Protein AF-A0A8H2E040-F1 (afdb_monomer_lite)

Structure (mmCIF, N/CA/C/O backbone):
data_AF-A0A8H2E040-F1
#
_entry.id   AF-A0A8H2E040-F1
#
loop_
_atom_site.group_PDB
_atom_site.id
_atom_site.type_symbol
_atom_site.label_atom_id
_atom_site.label_alt_id
_atom_site.label_comp_id
_atom_site.label_asym_id
_atom_site.label_entity_id
_atom_site.label_seq_id
_atom_site.pdbx_PDB_ins_code
_atom_site.Cartn_x
_atom_site.Cartn_y
_atom_site.Cartn_z
_atom_site.occupancy
_atom_site.B_iso_or_equiv
_atom_site.auth_seq_id
_atom_site.auth_comp_id
_atom_site.auth_asym_id
_atom_site.auth_atom_id
_atom_site.pdbx_PDB_model_num
ATOM 1 N N . MET A 1 1 ? 26.015 9.230 -6.528 1.00 43.72 1 MET A N 1
ATOM 2 C CA . MET A 1 1 ? 25.169 8.036 -6.750 1.00 43.72 1 MET A CA 1
ATOM 3 C C . MET A 1 1 ? 24.619 7.598 -5.403 1.00 43.72 1 MET A C 1
ATOM 5 O O . MET A 1 1 ? 25.416 7.384 -4.501 1.00 43.72 1 MET A O 1
ATOM 9 N N . ALA A 1 2 ? 23.298 7.560 -5.221 1.00 50.16 2 ALA A N 1
ATOM 10 C CA . ALA A 1 2 ? 22.709 7.048 -3.985 1.00 50.16 2 ALA A CA 1
ATOM 11 C C . ALA A 1 2 ? 22.858 5.520 -3.957 1.00 50.16 2 ALA A C 1
ATOM 13 O O . ALA A 1 2 ? 22.494 4.847 -4.920 1.00 50.16 2 ALA A O 1
ATOM 14 N N . THR A 1 3 ? 23.422 4.970 -2.884 1.00 55.22 3 THR A N 1
ATOM 15 C CA . THR A 1 3 ? 23.544 3.521 -2.707 1.00 55.22 3 THR A CA 1
ATOM 16 C C . THR A 1 3 ? 22.143 2.921 -2.595 1.00 55.22 3 THR A C 1
ATOM 18 O O . THR A 1 3 ? 21.364 3.310 -1.720 1.00 55.22 3 THR A O 1
ATOM 21 N N . LYS A 1 4 ? 21.799 1.991 -3.493 1.00 65.31 4 LYS A N 1
ATOM 22 C CA . LYS A 1 4 ? 20.546 1.232 -3.414 1.00 65.31 4 LYS A CA 1
ATOM 23 C C . LYS A 1 4 ? 20.561 0.412 -2.121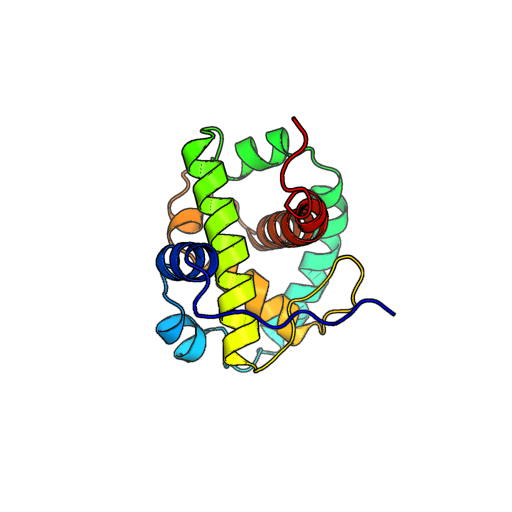 1.00 65.31 4 LYS A C 1
ATOM 25 O O . LYS A 1 4 ? 21.508 -0.328 -1.867 1.00 65.31 4 LYS A O 1
ATOM 30 N N . LYS A 1 5 ? 19.553 0.604 -1.266 1.00 73.00 5 LYS A N 1
ATOM 31 C CA . LYS A 1 5 ? 19.483 -0.028 0.057 1.00 73.00 5 LYS A CA 1
ATOM 32 C C . LYS A 1 5 ? 18.651 -1.303 -0.034 1.00 73.00 5 LYS A C 1
ATOM 34 O O . LYS A 1 5 ? 17.457 -1.236 -0.322 1.00 73.00 5 LYS A O 1
ATOM 39 N N . ASN A 1 6 ? 19.286 -2.438 0.240 1.00 80.25 6 ASN A N 1
ATOM 40 C CA . ASN A 1 6 ? 18.596 -3.716 0.383 1.00 80.25 6 ASN A CA 1
ATOM 41 C C . ASN A 1 6 ? 17.914 -3.807 1.753 1.00 80.25 6 ASN A C 1
ATOM 43 O O . ASN A 1 6 ? 18.319 -3.145 2.714 1.00 80.25 6 ASN A O 1
ATOM 47 N N . VAL A 1 7 ? 16.857 -4.611 1.828 1.00 85.06 7 VAL A N 1
ATOM 48 C CA . VAL A 1 7 ? 16.127 -4.857 3.073 1.00 85.06 7 VAL A CA 1
ATOM 49 C C . VAL A 1 7 ? 16.931 -5.813 3.953 1.00 85.06 7 VAL A C 1
ATOM 51 O O . VAL A 1 7 ? 17.276 -6.909 3.523 1.00 85.06 7 VAL A O 1
ATOM 54 N N . ASP A 1 8 ? 17.194 -5.413 5.197 1.00 86.12 8 ASP A N 1
ATOM 55 C CA . ASP A 1 8 ? 17.717 -6.314 6.224 1.00 86.12 8 ASP A CA 1
ATOM 56 C C . ASP A 1 8 ? 16.552 -7.040 6.905 1.00 86.12 8 ASP A C 1
ATOM 58 O O . ASP A 1 8 ? 15.779 -6.439 7.655 1.00 86.12 8 ASP A O 1
ATOM 62 N N . LEU A 1 9 ? 16.421 -8.339 6.635 1.00 85.88 9 LEU A N 1
ATOM 63 C CA . LEU A 1 9 ? 15.363 -9.172 7.207 1.00 85.88 9 LEU A CA 1
ATOM 64 C C . LEU A 1 9 ? 15.530 -9.391 8.716 1.00 85.88 9 LEU A C 1
ATOM 66 O O . LEU A 1 9 ? 14.553 -9.727 9.379 1.00 85.88 9 LEU A O 1
ATOM 70 N N . ASN A 1 10 ? 16.713 -9.164 9.286 1.00 87.31 10 ASN A N 1
ATOM 71 C CA . ASN A 1 10 ? 16.930 -9.286 10.726 1.00 87.31 10 ASN A CA 1
ATOM 72 C C . ASN A 1 10 ? 16.592 -7.991 11.491 1.00 87.31 10 ASN A C 1
ATOM 74 O O . ASN A 1 10 ? 16.537 -8.003 12.725 1.00 87.31 10 ASN A O 1
ATOM 78 N N . ASP A 1 11 ? 16.314 -6.875 10.800 1.00 91.06 11 ASP A N 1
ATOM 79 C CA . ASP A 1 11 ? 15.881 -5.632 11.449 1.00 91.06 11 ASP A CA 1
ATOM 80 C C . ASP A 1 11 ? 14.486 -5.831 12.075 1.00 91.06 11 ASP A C 1
ATOM 82 O O . ASP A 1 11 ? 13.480 -6.059 11.395 1.00 91.06 11 ASP A O 1
ATOM 86 N N . LYS A 1 12 ? 14.396 -5.683 13.403 1.00 90.44 12 LYS A N 1
ATOM 87 C CA . LYS A 1 12 ? 13.135 -5.800 14.160 1.00 90.44 12 LYS A CA 1
ATOM 88 C C . LYS A 1 12 ? 12.031 -4.878 13.632 1.00 90.44 12 LYS A C 1
ATOM 90 O O . LYS A 1 12 ? 10.851 -5.202 13.750 1.00 90.44 12 LYS A O 1
ATOM 95 N N . ARG A 1 13 ? 12.383 -3.727 13.050 1.00 89.75 13 ARG A N 1
ATOM 96 C CA . ARG A 1 13 ? 11.417 -2.806 12.434 1.00 89.75 13 ARG A CA 1
ATOM 97 C C . ARG A 1 13 ? 10.853 -3.380 11.144 1.00 89.75 13 ARG A C 1
ATOM 99 O O . ARG A 1 13 ? 9.648 -3.287 10.943 1.00 89.75 13 ARG A O 1
ATOM 106 N N . VAL A 1 14 ? 11.693 -3.994 10.309 1.00 91.69 14 VAL A N 1
ATOM 107 C CA . VAL A 1 14 ? 11.257 -4.696 9.090 1.00 91.69 14 VAL A CA 1
ATOM 108 C C . VAL A 1 14 ? 10.260 -5.790 9.456 1.00 91.69 14 VAL A C 1
ATOM 110 O O . VAL A 1 14 ? 9.151 -5.803 8.925 1.00 91.69 14 VAL A O 1
ATOM 113 N N . GLN A 1 15 ? 10.597 -6.619 10.446 1.00 93.19 15 GLN A N 1
ATOM 114 C CA . GLN A 1 15 ? 9.704 -7.668 10.944 1.00 93.19 15 GLN A CA 1
ATOM 115 C C . GLN A 1 15 ? 8.379 -7.104 11.473 1.00 93.19 15 GLN A C 1
ATOM 117 O O . GLN A 1 15 ? 7.309 -7.609 11.141 1.00 93.19 15 GLN A O 1
ATOM 122 N N . LYS A 1 16 ? 8.424 -5.996 12.224 1.00 93.88 16 LYS A N 1
ATOM 123 C CA . LYS A 1 16 ? 7.218 -5.308 12.705 1.00 93.88 16 LYS A CA 1
ATOM 124 C C . LYS A 1 16 ? 6.324 -4.816 11.560 1.00 93.88 16 LYS A C 1
ATOM 126 O O . LYS A 1 16 ? 5.106 -4.940 11.658 1.00 93.88 16 LYS A O 1
ATOM 131 N N . TYR A 1 17 ? 6.897 -4.248 10.498 1.00 95.50 17 TYR A N 1
ATOM 132 C CA . TYR A 1 17 ? 6.114 -3.789 9.347 1.00 95.50 17 TYR A CA 1
ATOM 133 C C . TYR A 1 17 ? 5.474 -4.958 8.600 1.00 95.50 17 TYR A C 1
ATOM 135 O O . TYR A 1 17 ? 4.282 -4.902 8.303 1.00 95.50 17 TYR A O 1
ATOM 143 N N . LEU A 1 18 ? 6.221 -6.037 8.361 1.00 95.88 18 LEU A N 1
ATOM 144 C CA . LEU A 1 18 ? 5.698 -7.237 7.703 1.00 95.88 18 LEU A CA 1
ATOM 145 C C . LEU A 1 18 ? 4.590 -7.914 8.524 1.00 95.88 18 LEU A C 1
ATOM 147 O O . LEU A 1 18 ? 3.586 -8.341 7.960 1.00 95.88 18 LEU A O 1
ATOM 151 N N . ALA A 1 19 ? 4.716 -7.937 9.853 1.00 94.44 19 ALA A N 1
ATOM 152 C CA . ALA A 1 19 ? 3.694 -8.475 10.752 1.00 94.44 19 ALA A CA 1
ATOM 153 C C . ALA A 1 19 ? 2.386 -7.660 10.763 1.00 94.44 19 ALA A C 1
ATOM 155 O O . ALA A 1 19 ? 1.351 -8.170 11.184 1.00 94.44 19 ALA A O 1
ATOM 156 N N . SER A 1 20 ? 2.409 -6.403 10.303 1.00 93.19 20 SER A N 1
ATOM 157 C CA . SER A 1 20 ? 1.210 -5.552 10.224 1.00 93.19 20 SER A CA 1
ATOM 158 C C . SER A 1 20 ? 0.336 -5.815 8.992 1.00 93.19 20 SER A C 1
ATOM 160 O O . SER A 1 20 ? -0.715 -5.189 8.847 1.00 93.19 20 SER A O 1
ATOM 162 N N . LEU A 1 21 ? 0.769 -6.709 8.097 1.00 98.06 21 LEU A N 1
ATOM 163 C CA . LEU A 1 21 ? 0.094 -6.984 6.833 1.00 98.06 21 LEU A CA 1
ATOM 164 C C . LEU A 1 21 ? -1.048 -7.992 6.991 1.00 98.06 21 LEU A C 1
ATOM 166 O O . LEU A 1 21 ? -0.883 -9.074 7.553 1.00 98.06 21 LEU A O 1
ATOM 170 N N . ASN A 1 22 ? -2.204 -7.638 6.440 1.00 97.56 22 ASN A N 1
ATOM 171 C CA . ASN A 1 22 ? -3.375 -8.489 6.286 1.00 97.56 22 ASN A CA 1
ATOM 172 C C . ASN A 1 22 ? -4.175 -8.011 5.052 1.00 97.56 22 ASN A C 1
ATOM 174 O O . ASN A 1 22 ? -4.861 -6.993 5.165 1.00 97.56 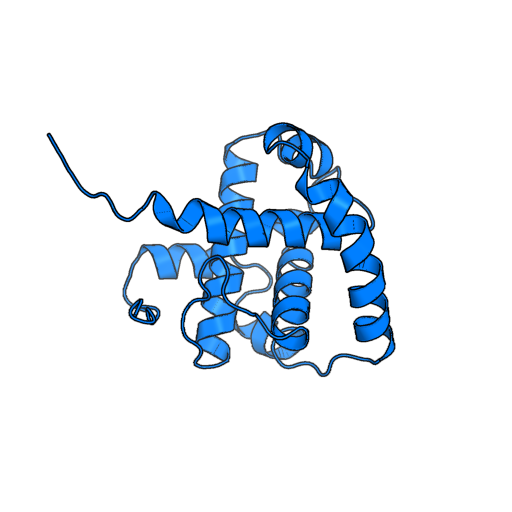22 ASN A O 1
ATOM 178 N N . PRO A 1 23 ? -4.110 -8.688 3.889 1.00 98.00 23 PRO A N 1
ATOM 179 C CA . PRO A 1 23 ? -3.426 -9.960 3.650 1.00 98.00 23 PRO A CA 1
ATOM 180 C C . PRO A 1 23 ? -1.914 -9.880 3.873 1.00 98.00 23 PRO A C 1
ATOM 182 O O . PRO A 1 23 ? -1.299 -8.831 3.657 1.00 98.00 23 PRO A O 1
ATOM 185 N N . ASN A 1 24 ? -1.334 -10.983 4.349 1.00 98.00 24 ASN A N 1
ATOM 186 C CA . ASN A 1 24 ? 0.091 -11.060 4.683 1.00 98.00 24 ASN A C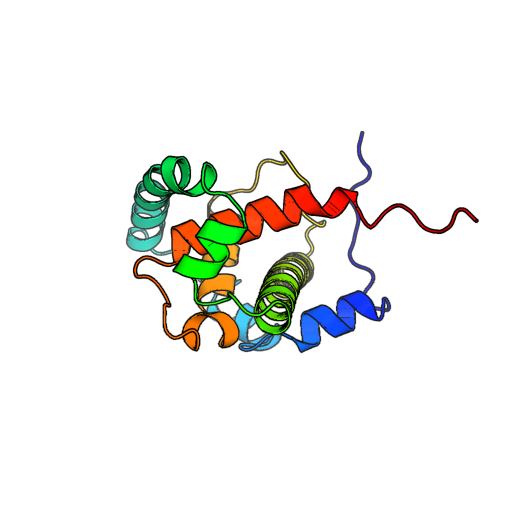A 1
ATOM 187 C C . ASN A 1 24 ? 0.973 -11.151 3.419 1.00 98.00 24 ASN A C 1
ATOM 189 O O . ASN A 1 24 ? 0.478 -11.321 2.308 1.00 98.00 24 ASN A O 1
ATOM 193 N N . MET A 1 25 ? 2.300 -11.068 3.575 1.00 96.81 25 MET A N 1
ATOM 194 C CA . MET A 1 25 ? 3.240 -11.109 2.441 1.00 96.81 25 MET A CA 1
ATOM 195 C C . MET A 1 25 ? 3.074 -12.353 1.551 1.00 96.81 25 MET A C 1
ATOM 197 O O . MET A 1 25 ? 3.135 -12.228 0.332 1.00 96.81 25 MET A O 1
ATOM 201 N N . LYS A 1 26 ? 2.849 -13.539 2.133 1.00 97.19 26 LYS A N 1
ATOM 202 C CA . LYS A 1 26 ? 2.675 -14.784 1.366 1.00 97.19 26 LYS A CA 1
ATOM 203 C C . LYS A 1 26 ? 1.392 -14.743 0.534 1.00 97.19 26 LYS A C 1
ATOM 205 O O . LYS A 1 26 ? 1.395 -15.141 -0.625 1.00 97.19 26 LYS A O 1
ATOM 210 N N . GLU A 1 27 ? 0.305 -14.249 1.114 1.00 97.69 27 GLU A N 1
ATOM 211 C CA . GLU A 1 27 ? -0.967 -14.076 0.408 1.00 97.69 27 GLU A CA 1
ATOM 212 C C . GLU A 1 27 ? -0.849 -13.043 -0.714 1.00 97.69 27 GLU A C 1
ATOM 214 O O . GLU A 1 27 ? -1.309 -13.300 -1.824 1.00 97.69 27 GLU A O 1
ATOM 219 N N . LEU A 1 28 ? -0.183 -11.912 -0.462 1.00 97.94 28 LEU A N 1
ATOM 220 C CA . LEU A 1 28 ? 0.078 -10.890 -1.478 1.00 97.94 28 LEU A CA 1
ATOM 221 C C . LEU A 1 28 ? 0.917 -11.440 -2.638 1.00 97.94 28 LEU A C 1
ATOM 223 O O . LEU A 1 28 ? 0.563 -11.207 -3.793 1.00 97.94 28 LEU A O 1
ATOM 227 N N . ALA A 1 29 ? 1.971 -12.210 -2.342 1.00 96.25 29 ALA A N 1
ATOM 228 C CA . ALA A 1 29 ? 2.804 -12.889 -3.339 1.00 96.25 29 ALA A CA 1
ATOM 229 C C . ALA A 1 29 ? 1.984 -13.820 -4.248 1.00 96.25 29 ALA A C 1
ATOM 231 O O . ALA A 1 29 ? 2.167 -13.820 -5.461 1.00 96.25 29 ALA A O 1
ATOM 232 N N . ASN A 1 30 ? 1.033 -14.556 -3.670 1.00 95.69 30 ASN A N 1
ATOM 233 C CA . ASN A 1 30 ? 0.176 -15.493 -4.400 1.00 95.69 30 ASN A CA 1
ATOM 234 C C . ASN A 1 30 ? -1.015 -14.832 -5.113 1.00 95.69 30 ASN A C 1
ATOM 236 O O . ASN A 1 30 ? -1.768 -15.524 -5.793 1.00 95.69 30 ASN A O 1
ATOM 240 N N . THR A 1 31 ? -1.235 -13.530 -4.919 1.00 94.94 31 THR A N 1
ATOM 241 C CA . THR A 1 31 ? -2.400 -12.818 -5.460 1.00 94.94 31 THR A CA 1
ATOM 242 C C . THR A 1 31 ? -1.971 -11.577 -6.236 1.00 94.94 31 THR A C 1
ATOM 244 O O . THR A 1 31 ? -1.764 -11.640 -7.441 1.00 94.94 31 THR A O 1
ATOM 247 N N . ILE A 1 32 ? -1.822 -10.433 -5.573 1.00 96.06 32 ILE A N 1
ATOM 248 C CA . ILE A 1 32 ? -1.682 -9.127 -6.228 1.00 96.06 32 ILE A CA 1
ATOM 249 C C . ILE A 1 32 ? -0.258 -8.896 -6.753 1.00 96.06 32 ILE A C 1
ATOM 251 O O . ILE A 1 32 ? -0.081 -8.328 -7.824 1.00 96.06 32 ILE A O 1
ATOM 255 N N . PHE A 1 33 ? 0.775 -9.338 -6.033 1.00 96.50 33 PHE A N 1
ATOM 256 C CA . PHE A 1 33 ? 2.169 -9.053 -6.396 1.00 96.50 33 PHE A CA 1
ATOM 257 C C . PHE A 1 33 ? 2.606 -9.717 -7.703 1.00 96.50 33 PHE 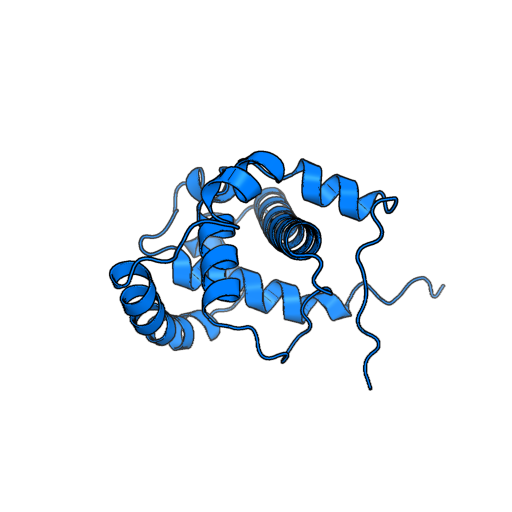A C 1
ATOM 259 O O . PHE A 1 33 ? 3.398 -9.131 -8.435 1.00 96.50 33 PHE A O 1
ATOM 266 N N . CYS A 1 34 ? 2.090 -10.908 -7.995 1.00 92.62 34 CYS A N 1
ATOM 267 C CA . CYS A 1 34 ? 2.505 -11.700 -9.151 1.00 92.62 34 CYS A CA 1
ATOM 268 C C . CYS A 1 34 ? 1.368 -11.942 -10.152 1.00 92.62 34 CYS A C 1
ATOM 270 O O . CYS A 1 34 ? 1.564 -12.697 -11.098 1.00 92.62 34 CYS A O 1
ATOM 272 N N . SER A 1 35 ? 0.191 -11.335 -9.962 1.00 90.81 35 SER A N 1
ATOM 273 C CA . SER A 1 35 ? -0.881 -11.427 -10.957 1.00 90.81 35 SER A CA 1
ATOM 274 C C . SER A 1 35 ? -0.577 -10.566 -12.173 1.00 90.81 35 SER A C 1
ATOM 276 O O . SER A 1 35 ? -0.025 -9.460 -12.075 1.00 90.81 35 SER A O 1
ATOM 278 N N . ASP A 1 36 ? -0.975 -11.077 -13.331 1.00 91.75 36 ASP A N 1
ATOM 279 C CA . ASP A 1 36 ? -0.983 -10.305 -14.561 1.00 91.75 36 ASP A CA 1
ATOM 280 C C . ASP A 1 36 ? -1.980 -9.154 -14.442 1.00 91.75 36 ASP A C 1
ATOM 282 O O . ASP A 1 36 ? -3.104 -9.310 -13.954 1.00 91.75 36 ASP A O 1
ATOM 286 N N . LEU A 1 37 ? -1.558 -7.974 -14.889 1.00 91.50 37 LEU A N 1
ATOM 287 C CA . LEU A 1 37 ? -2.448 -6.826 -14.959 1.00 91.50 37 LEU A CA 1
ATOM 288 C C . LEU A 1 37 ? -3.305 -6.945 -16.213 1.00 91.50 37 LEU A C 1
ATOM 290 O O . LEU A 1 37 ? -2.783 -6.938 -17.328 1.00 91.50 37 LEU A O 1
ATOM 294 N N . THR A 1 38 ? -4.621 -7.010 -16.021 1.00 92.50 38 THR A N 1
ATOM 295 C CA . THR A 1 38 ? -5.579 -6.964 -17.128 1.00 92.50 38 THR A CA 1
ATOM 296 C C . THR A 1 38 ? -5.494 -5.621 -17.853 1.00 92.50 38 THR A C 1
ATOM 298 O O . THR A 1 38 ? -5.174 -4.593 -17.247 1.00 92.50 38 THR A O 1
ATOM 301 N N . ASP A 1 39 ? -5.834 -5.602 -19.142 1.00 91.06 39 ASP A N 1
ATOM 302 C CA . ASP A 1 39 ? -5.853 -4.362 -19.929 1.00 91.06 39 ASP A CA 1
ATOM 303 C C . ASP A 1 39 ? -6.813 -3.324 -19.335 1.00 91.06 39 ASP A C 1
ATOM 305 O O . ASP A 1 39 ? -6.501 -2.135 -19.277 1.00 91.06 39 ASP A O 1
ATOM 309 N N . GLU A 1 40 ? -7.941 -3.780 -18.784 1.00 91.00 40 GLU A N 1
ATOM 310 C CA . GLU A 1 40 ? -8.882 -2.926 -18.057 1.00 91.00 40 GLU A CA 1
ATOM 311 C C . GLU A 1 40 ? -8.223 -2.258 -16.838 1.00 91.00 40 GLU A C 1
ATOM 313 O O . GLU A 1 40 ? -8.400 -1.059 -16.606 1.00 91.00 40 GLU A O 1
ATOM 318 N N . ARG A 1 41 ? -7.419 -2.998 -16.059 1.00 90.19 41 ARG A N 1
ATOM 319 C CA . ARG A 1 41 ? -6.724 -2.428 -14.899 1.00 90.19 41 ARG A CA 1
ATOM 320 C C . ARG A 1 41 ? -5.679 -1.401 -15.321 1.00 90.19 41 ARG A C 1
ATOM 322 O O . ARG A 1 41 ? -5.574 -0.367 -14.653 1.00 90.19 41 ARG A O 1
ATOM 329 N N . LYS A 1 42 ? -4.941 -1.680 -16.402 1.00 86.94 42 LYS A N 1
ATOM 330 C CA . LYS A 1 42 ? -3.947 -0.765 -16.987 1.00 86.94 42 LYS A CA 1
ATOM 331 C C . LYS A 1 42 ? -4.611 0.538 -17.438 1.00 86.94 42 LYS A C 1
ATOM 333 O O . LYS A 1 42 ? -4.180 1.608 -17.017 1.00 86.94 42 LYS A O 1
ATOM 338 N N . ALA A 1 43 ? -5.723 0.453 -18.171 1.00 86.31 43 ALA A N 1
ATOM 339 C CA . ALA A 1 43 ? -6.503 1.622 -18.583 1.00 86.31 43 ALA A CA 1
ATOM 340 C C . ALA A 1 43 ? -7.049 2.413 -17.380 1.00 86.31 43 ALA A C 1
ATOM 342 O O . ALA A 1 43 ? -6.978 3.643 -17.339 1.00 86.31 43 ALA A O 1
ATOM 343 N N . ARG A 1 44 ? -7.543 1.715 -16.348 1.00 86.69 44 ARG A N 1
ATOM 344 C CA . ARG A 1 44 ? -8.021 2.363 -15.119 1.00 86.69 44 ARG A CA 1
ATOM 345 C C . ARG A 1 44 ? -6.903 3.099 -14.382 1.00 86.69 44 ARG A C 1
ATOM 347 O O . ARG A 1 44 ? -7.140 4.191 -13.875 1.00 86.69 44 ARG A O 1
ATOM 354 N N . PHE A 1 45 ? -5.697 2.533 -14.334 1.00 86.19 45 PHE A N 1
ATOM 355 C CA . PHE A 1 45 ? -4.551 3.182 -13.699 1.00 86.19 45 PHE A CA 1
ATOM 356 C C . PHE A 1 45 ? -4.248 4.540 -14.349 1.00 86.19 45 PHE A C 1
ATOM 358 O O . PHE A 1 45 ? -4.058 5.526 -13.641 1.00 86.19 45 PHE A O 1
ATOM 365 N N . GLU A 1 46 ? -4.294 4.637 -15.679 1.00 79.69 46 GLU A N 1
ATOM 366 C CA . GLU A 1 46 ? -4.109 5.912 -16.384 1.00 79.69 46 GLU A CA 1
ATOM 367 C C . GLU A 1 46 ? -5.184 6.944 -16.017 1.00 79.69 46 GLU A C 1
ATOM 369 O O . GLU A 1 46 ? -4.859 8.097 -15.724 1.00 79.69 46 GLU A O 1
ATOM 374 N N . ALA A 1 47 ? -6.454 6.540 -15.937 1.00 78.56 47 ALA A N 1
ATOM 375 C CA . ALA A 1 47 ? -7.529 7.427 -15.485 1.00 78.56 47 ALA A CA 1
ATOM 376 C C . ALA A 1 47 ? -7.309 7.909 -14.036 1.00 78.56 47 ALA A C 1
ATOM 378 O O . ALA A 1 47 ? -7.444 9.101 -13.737 1.00 78.56 47 ALA A O 1
ATOM 379 N N . GLU A 1 48 ? -6.887 7.004 -13.146 1.00 81.69 48 GLU A N 1
ATOM 380 C CA . GLU A 1 48 ? -6.559 7.307 -11.749 1.00 81.69 48 GLU A CA 1
ATOM 381 C C . GLU A 1 48 ? -5.412 8.335 -11.648 1.00 81.69 48 GLU A C 1
ATOM 383 O O . GLU A 1 48 ? -5.480 9.236 -10.807 1.00 81.69 48 GLU A O 1
ATOM 388 N N . THR A 1 49 ? -4.420 8.308 -12.556 1.00 72.69 49 THR A N 1
ATOM 389 C CA . THR A 1 49 ? -3.321 9.300 -12.560 1.00 72.69 49 THR A CA 1
ATOM 390 C C . THR A 1 49 ? -3.776 10.749 -12.698 1.00 72.69 49 THR A C 1
ATOM 392 O O . THR A 1 49 ? -3.106 11.662 -12.199 1.00 72.69 49 THR A O 1
ATOM 395 N N . THR A 1 50 ? -4.933 10.985 -13.314 1.00 74.19 50 THR A N 1
ATOM 396 C CA . THR A 1 50 ? -5.511 12.330 -13.402 1.00 74.19 50 THR A CA 1
ATOM 397 C C . THR A 1 50 ? -6.044 12.781 -12.042 1.00 74.19 50 THR A C 1
ATOM 399 O O . THR A 1 50 ? -5.671 13.861 -11.578 1.00 74.19 50 THR A O 1
ATOM 402 N N . ALA A 1 51 ? -6.803 11.926 -11.349 1.00 78.94 51 ALA A N 1
ATOM 403 C CA . ALA A 1 51 ? -7.295 12.191 -9.992 1.00 78.94 51 ALA A CA 1
ATOM 404 C C . ALA A 1 51 ? -6.148 12.380 -8.977 1.00 78.94 51 ALA A C 1
ATOM 406 O O . ALA A 1 51 ? -6.267 13.141 -8.011 1.00 78.94 51 ALA A O 1
ATOM 407 N N . TYR A 1 52 ? -4.986 11.756 -9.214 1.00 81.69 52 TYR A N 1
ATOM 408 C CA . TYR A 1 52 ? -3.809 11.925 -8.354 1.00 81.69 52 TYR A CA 1
ATOM 409 C C . TYR A 1 52 ? -3.326 13.376 -8.295 1.00 81.69 52 TYR A C 1
ATOM 411 O O . TYR A 1 52 ? -2.885 13.829 -7.237 1.00 81.69 52 TYR A O 1
ATOM 419 N N . LYS A 1 53 ? -3.405 14.129 -9.402 1.00 78.25 53 LYS A N 1
ATOM 420 C CA . LYS A 1 53 ? -2.943 15.529 -9.445 1.00 78.25 53 LYS A CA 1
ATOM 421 C C . LYS A 1 53 ? -3.734 16.429 -8.497 1.00 78.25 53 LYS A C 1
ATOM 423 O O . LYS A 1 53 ? -3.185 17.413 -7.997 1.00 78.25 53 LYS A O 1
ATOM 428 N N . GLU A 1 54 ? -4.995 16.096 -8.253 1.00 82.25 54 GLU A N 1
ATOM 429 C CA . GLU A 1 54 ? -5.869 16.834 -7.348 1.00 82.25 54 GLU A CA 1
ATOM 430 C C . GLU A 1 54 ? -5.584 16.457 -5.896 1.00 82.25 54 GLU A C 1
ATOM 432 O O . GLU A 1 54 ? -5.293 17.329 -5.077 1.00 82.25 54 GLU A O 1
ATOM 437 N N . ILE A 1 55 ? -5.555 15.156 -5.590 1.00 84.50 55 ILE A N 1
ATOM 438 C CA . ILE A 1 55 ? -5.349 14.667 -4.218 1.00 84.50 55 ILE A CA 1
ATOM 439 C C . ILE A 1 55 ? -3.939 14.960 -3.705 1.00 84.50 55 ILE A C 1
ATOM 441 O O . ILE A 1 55 ? -3.764 15.226 -2.518 1.00 84.50 55 ILE A O 1
ATOM 445 N N . ARG A 1 56 ? -2.922 14.993 -4.576 1.00 83.44 56 ARG A N 1
ATOM 446 C CA . ARG A 1 56 ? -1.539 15.341 -4.197 1.00 83.44 56 ARG A CA 1
ATOM 447 C C . ARG A 1 56 ? -1.427 16.699 -3.496 1.00 83.44 56 ARG A C 1
ATOM 449 O O . ARG A 1 56 ? -0.488 16.904 -2.732 1.00 83.44 56 ARG A O 1
ATOM 456 N N . LYS A 1 57 ? -2.355 17.624 -3.757 1.00 85.81 57 LYS A N 1
ATOM 457 C CA . LYS A 1 57 ? -2.363 18.961 -3.148 1.00 85.81 57 LYS A CA 1
ATOM 458 C C . LYS A 1 57 ? -2.940 18.974 -1.731 1.00 85.81 57 LYS A C 1
ATOM 460 O O . LYS A 1 57 ? -2.751 19.965 -1.035 1.00 85.81 57 LYS A O 1
ATOM 465 N N . LEU A 1 58 ? -3.627 17.908 -1.316 1.00 88.62 58 LEU A N 1
ATOM 466 C CA . LEU A 1 58 ? -4.240 17.828 0.005 1.00 88.62 58 LEU A CA 1
ATOM 467 C C . LEU A 1 58 ? -3.179 17.732 1.100 1.00 88.62 58 LEU A C 1
ATOM 469 O O . LEU A 1 58 ? -2.189 16.997 0.983 1.00 88.62 58 LEU A O 1
ATOM 473 N N . ALA A 1 59 ? -3.429 18.434 2.200 1.00 90.19 59 ALA A N 1
ATOM 474 C CA . ALA A 1 59 ? -2.655 18.291 3.417 1.00 90.19 59 ALA A CA 1
ATOM 475 C C . ALA A 1 59 ? -2.907 16.923 4.072 1.00 90.19 59 ALA A C 1
ATOM 477 O O . ALA A 1 59 ? -3.964 16.308 3.921 1.00 90.19 59 ALA A O 1
ATOM 478 N N . LYS A 1 60 ? -1.941 16.466 4.880 1.00 90.81 60 LYS A N 1
ATOM 479 C CA . LYS A 1 60 ? -2.034 15.209 5.644 1.00 90.81 60 LYS A CA 1
ATOM 480 C C . LYS A 1 60 ? -3.352 15.100 6.422 1.00 90.81 60 LYS A C 1
ATOM 482 O O . LYS A 1 60 ? -3.980 14.046 6.406 1.00 90.81 60 LYS A O 1
ATOM 487 N N . GLU A 1 61 ? -3.754 16.169 7.106 1.00 91.56 61 GLU A N 1
ATOM 488 C CA . GLU A 1 61 ? -4.961 16.154 7.939 1.00 91.56 61 GLU A CA 1
ATOM 489 C C . GLU A 1 61 ? -6.244 16.057 7.099 1.00 91.56 61 GLU A C 1
ATOM 491 O O . GLU A 1 61 ? -7.175 15.355 7.487 1.00 91.56 61 GLU A O 1
ATOM 496 N N . GLU A 1 62 ? -6.275 16.644 5.899 1.00 93.31 62 GLU A N 1
ATOM 497 C CA . GLU A 1 62 ? -7.401 16.476 4.970 1.00 93.31 62 GLU A CA 1
ATOM 498 C C . GLU A 1 62 ? -7.511 15.028 4.483 1.00 93.31 62 GLU A C 1
ATOM 500 O O . GLU A 1 62 ? -8.606 14.464 4.427 1.00 93.31 62 GLU A O 1
ATOM 505 N N . VAL A 1 63 ? -6.374 14.397 4.174 1.00 92.88 63 VAL A N 1
ATOM 506 C CA . VAL A 1 63 ? -6.337 12.983 3.781 1.00 92.88 63 VAL A CA 1
ATOM 507 C C . VAL A 1 63 ? -6.811 12.096 4.923 1.00 92.88 63 VAL A C 1
ATOM 509 O O . VAL A 1 63 ? -7.676 11.257 4.691 1.00 92.88 63 VAL A O 1
ATOM 512 N N . LYS A 1 64 ? -6.320 12.310 6.153 1.00 93.12 64 LYS A N 1
ATOM 513 C CA . LYS A 1 64 ? -6.761 11.577 7.353 1.00 93.12 64 LYS A CA 1
ATOM 514 C C . LYS A 1 64 ? -8.274 11.588 7.516 1.00 93.12 64 LYS A C 1
ATOM 516 O O . LYS A 1 64 ? -8.855 10.534 7.754 1.00 93.12 64 LYS A O 1
ATOM 521 N N . VAL A 1 65 ? -8.905 12.753 7.375 1.00 93.38 65 VAL A N 1
ATOM 522 C CA . VAL A 1 65 ? -10.365 12.882 7.477 1.00 93.38 65 VAL A CA 1
ATOM 523 C C . VAL A 1 65 ? -11.057 12.065 6.386 1.00 93.38 65 VAL A C 1
ATOM 525 O O . VAL A 1 65 ? -11.943 11.267 6.689 1.00 93.38 65 VAL A O 1
ATOM 528 N N . ARG A 1 66 ? -10.618 12.201 5.129 1.00 92.56 66 ARG A N 1
ATOM 529 C CA . ARG A 1 66 ? -11.233 11.507 3.984 1.00 92.56 66 ARG A CA 1
ATOM 530 C C . ARG A 1 66 ? -11.091 9.989 4.047 1.00 92.56 66 ARG A C 1
ATOM 532 O O . ARG A 1 66 ? -12.013 9.289 3.660 1.00 92.56 66 ARG A O 1
ATOM 539 N N . VAL A 1 67 ? -9.972 9.478 4.561 1.00 92.50 67 VAL A N 1
ATOM 540 C CA . VAL A 1 67 ? -9.752 8.029 4.715 1.00 92.50 67 VAL A CA 1
ATOM 541 C C . VAL A 1 67 ? -10.227 7.485 6.066 1.00 92.50 67 VAL A C 1
ATOM 543 O O . VAL A 1 67 ? -10.001 6.315 6.351 1.00 92.50 67 VAL A O 1
ATOM 546 N N . GLY A 1 68 ? -10.856 8.307 6.915 1.00 92.38 68 GLY A N 1
ATOM 547 C CA . GLY A 1 68 ? -11.392 7.878 8.214 1.00 92.38 68 GLY A CA 1
ATOM 548 C C . GLY A 1 68 ? -10.339 7.632 9.304 1.00 92.38 68 GLY A C 1
ATOM 549 O O . GLY A 1 68 ? -10.638 7.032 10.330 1.00 92.38 68 GLY A O 1
ATOM 550 N N . ALA A 1 69 ? -9.112 8.121 9.120 1.00 93.19 69 ALA A N 1
ATOM 551 C CA . ALA A 1 69 ? -7.958 7.885 9.989 1.00 93.19 69 ALA A CA 1
ATOM 552 C C . ALA A 1 69 ? -7.600 9.101 10.859 1.00 93.19 69 ALA A C 1
ATOM 554 O O . ALA A 1 69 ? -6.441 9.520 10.934 1.00 93.19 69 ALA A O 1
ATOM 555 N N . THR A 1 70 ? -8.601 9.702 11.503 1.00 90.69 70 THR A N 1
ATOM 556 C CA . THR A 1 70 ? -8.415 10.901 12.340 1.00 90.69 70 THR A CA 1
ATOM 557 C C . THR A 1 70 ? -7.619 10.603 13.614 1.00 90.69 70 THR A C 1
ATOM 559 O O . THR A 1 70 ? -6.819 11.433 14.048 1.00 90.69 70 THR A O 1
ATOM 562 N N . LEU A 1 71 ? -7.759 9.394 14.170 1.00 93.62 71 LEU A N 1
ATOM 563 C CA . LEU A 1 71 ? -6.956 8.921 15.299 1.00 93.62 71 LEU A CA 1
ATOM 564 C C . LEU A 1 71 ? -5.503 8.665 14.878 1.00 93.62 71 LEU A C 1
ATOM 566 O O . LEU A 1 71 ? -5.235 7.969 13.896 1.00 93.62 71 LEU A O 1
ATOM 570 N N . GLU A 1 72 ? -4.547 9.169 15.663 1.00 92.62 72 GLU A N 1
ATOM 571 C CA . GLU A 1 72 ? -3.119 9.018 15.347 1.00 92.62 72 GLU A CA 1
ATOM 572 C C . GLU A 1 72 ? -2.672 7.550 15.361 1.00 92.62 72 GLU A C 1
ATOM 574 O O . GLU A 1 72 ? -1.852 7.150 14.542 1.00 92.62 72 GLU A O 1
ATOM 579 N N . THR A 1 73 ? -3.247 6.714 16.228 1.00 94.50 73 THR A N 1
ATOM 580 C CA . THR A 1 73 ? -2.967 5.270 16.262 1.00 94.50 73 THR A CA 1
ATOM 581 C C . THR A 1 73 ? -3.365 4.580 14.958 1.00 94.50 73 THR A C 1
ATOM 583 O O . THR A 1 73 ? -2.565 3.827 14.400 1.00 94.50 73 THR A O 1
ATOM 586 N N . THR A 1 74 ? -4.556 4.882 14.434 1.00 94.62 74 THR A N 1
ATOM 587 C CA . THR A 1 74 ? -5.043 4.380 13.140 1.00 94.62 74 THR A CA 1
ATOM 588 C C . THR A 1 74 ? -4.155 4.865 12.001 1.00 94.62 74 THR A C 1
ATOM 590 O O . THR A 1 74 ? -3.715 4.065 11.176 1.00 94.62 74 THR A O 1
ATOM 593 N N . TRP A 1 75 ? -3.814 6.156 11.996 1.00 94.56 75 TRP A N 1
ATOM 594 C CA . TRP A 1 75 ? -2.918 6.734 10.997 1.00 94.56 75 TRP A CA 1
ATOM 595 C C . TRP A 1 75 ? -1.534 6.075 10.986 1.00 94.56 75 TRP A C 1
ATOM 597 O O . TRP A 1 75 ? -1.019 5.704 9.929 1.00 94.56 75 TRP A O 1
ATOM 607 N N . LEU A 1 76 ? -0.925 5.898 12.162 1.00 93.19 76 LEU A N 1
ATOM 608 C CA . LEU A 1 76 ? 0.370 5.236 12.301 1.00 93.19 76 LEU A CA 1
ATOM 609 C C . LEU A 1 76 ? 0.305 3.779 11.844 1.00 93.19 76 LEU A C 1
ATOM 611 O O . LEU A 1 76 ? 1.234 3.312 11.187 1.00 93.19 76 LEU A O 1
ATOM 615 N N . ALA A 1 77 ? -0.779 3.070 12.155 1.00 94.81 77 ALA A N 1
ATOM 616 C CA . ALA A 1 77 ? -0.974 1.702 11.698 1.00 94.81 77 ALA A CA 1
ATOM 617 C C . ALA A 1 77 ? -1.096 1.633 10.165 1.00 94.81 77 ALA A C 1
ATOM 619 O O . ALA A 1 77 ? -0.382 0.849 9.548 1.00 94.81 77 ALA A O 1
ATOM 620 N N . MET A 1 78 ? -1.874 2.519 9.534 1.00 95.56 78 MET A N 1
ATOM 621 C CA . MET A 1 78 ? -1.974 2.600 8.069 1.00 95.56 78 MET A CA 1
ATOM 622 C C . MET A 1 78 ? -0.628 2.918 7.420 1.00 95.56 78 MET A C 1
ATOM 624 O O . MET A 1 78 ? -0.232 2.262 6.458 1.00 95.56 78 MET A O 1
ATOM 628 N N . ARG A 1 79 ? 0.121 3.877 7.975 1.00 94.62 79 ARG A N 1
ATOM 629 C CA . ARG A 1 79 ? 1.478 4.195 7.513 1.00 94.62 79 ARG A CA 1
ATOM 630 C C . ARG A 1 79 ? 2.401 2.978 7.613 1.00 94.62 79 ARG A C 1
ATOM 632 O O . ARG A 1 79 ? 3.131 2.693 6.666 1.00 94.62 79 ARG A O 1
ATOM 639 N N . ASN A 1 80 ? 2.373 2.260 8.736 1.00 95.44 80 ASN A N 1
ATOM 640 C CA . ASN A 1 80 ? 3.169 1.046 8.929 1.00 95.44 80 ASN A CA 1
ATOM 641 C C . ASN A 1 80 ? 2.795 -0.039 7.916 1.00 95.44 80 ASN A C 1
ATOM 643 O O . ASN A 1 80 ? 3.688 -0.700 7.395 1.00 95.44 80 ASN A O 1
ATOM 647 N N . THR A 1 81 ? 1.511 -0.172 7.587 1.00 97.31 81 THR A N 1
ATOM 648 C CA . THR A 1 81 ? 1.034 -1.088 6.551 1.00 97.31 81 THR A CA 1
ATOM 649 C C . THR A 1 81 ? 1.547 -0.695 5.163 1.00 97.31 81 THR A C 1
ATOM 651 O O . THR A 1 81 ? 2.029 -1.564 4.446 1.00 97.31 81 THR A O 1
ATOM 654 N N . VAL A 1 82 ? 1.542 0.592 4.787 1.00 97.38 82 VAL A N 1
ATOM 655 C CA . VAL A 1 82 ? 2.136 1.051 3.508 1.00 97.38 82 VAL A CA 1
ATOM 656 C C . VAL A 1 82 ? 3.626 0.716 3.438 1.00 97.38 82 VAL A C 1
ATOM 658 O O . VAL A 1 82 ? 4.096 0.188 2.430 1.00 97.38 82 VAL A O 1
ATOM 661 N N . ILE A 1 83 ? 4.367 0.965 4.524 1.00 95.94 83 ILE A N 1
ATOM 662 C CA . ILE A 1 83 ? 5.783 0.587 4.632 1.00 95.94 83 ILE A CA 1
ATOM 663 C C . ILE A 1 83 ? 5.943 -0.935 4.502 1.00 95.94 83 ILE A C 1
ATOM 665 O O . ILE A 1 83 ? 6.827 -1.405 3.788 1.00 95.94 83 ILE A O 1
ATOM 669 N N . GLY A 1 84 ? 5.083 -1.707 5.166 1.00 97.38 84 GLY A N 1
ATOM 670 C CA . GLY A 1 84 ? 5.072 -3.164 5.093 1.00 97.38 84 GLY A CA 1
ATOM 671 C C . GLY A 1 84 ? 4.849 -3.666 3.671 1.00 97.38 84 GLY A C 1
ATOM 672 O O . GLY A 1 84 ? 5.607 -4.519 3.223 1.00 97.38 84 GLY A O 1
ATOM 673 N N . VAL A 1 85 ? 3.885 -3.099 2.936 1.00 98.38 85 VAL A N 1
ATOM 674 C CA . VAL A 1 85 ? 3.617 -3.458 1.534 1.00 98.38 85 VAL A CA 1
ATOM 675 C C . VAL A 1 85 ? 4.828 -3.135 0.660 1.00 98.38 85 VAL A C 1
ATOM 677 O O . VAL A 1 85 ? 5.232 -3.984 -0.127 1.00 98.38 85 VAL A O 1
ATOM 680 N N . HIS A 1 86 ? 5.461 -1.967 0.838 1.00 97.00 86 HIS A N 1
ATOM 681 C CA . HIS A 1 86 ? 6.699 -1.616 0.126 1.00 97.00 86 HIS A CA 1
ATOM 682 C C . HIS A 1 86 ? 7.787 -2.680 0.315 1.00 97.00 86 HIS A C 1
ATOM 684 O O . HIS A 1 86 ? 8.381 -3.178 -0.644 1.00 97.00 86 HIS A O 1
ATOM 690 N N . ILE A 1 87 ? 8.058 -3.016 1.576 1.00 96.44 87 ILE A N 1
ATOM 691 C CA . ILE A 1 87 ? 9.111 -3.957 1.944 1.00 96.44 87 ILE A CA 1
ATOM 692 C C . ILE A 1 87 ? 8.770 -5.355 1.420 1.00 96.44 87 ILE A C 1
ATOM 694 O O . ILE A 1 87 ? 9.601 -5.989 0.779 1.00 96.44 87 ILE A O 1
ATOM 698 N N . ALA A 1 88 ? 7.538 -5.818 1.630 1.00 97.75 88 ALA A N 1
ATOM 699 C CA . ALA A 1 88 ? 7.075 -7.114 1.149 1.00 97.75 88 ALA A CA 1
ATOM 700 C C . ALA A 1 88 ? 7.192 -7.228 -0.377 1.00 97.75 88 ALA A C 1
ATOM 702 O O . ALA A 1 88 ? 7.676 -8.242 -0.881 1.00 97.75 88 ALA A O 1
ATOM 703 N N . TYR A 1 89 ? 6.800 -6.182 -1.108 1.00 97.62 89 TYR A N 1
ATOM 704 C CA . TYR A 1 89 ? 6.868 -6.152 -2.566 1.00 97.62 89 TYR A CA 1
ATOM 705 C C . TYR A 1 89 ? 8.311 -6.255 -3.069 1.00 97.62 89 TYR A C 1
ATOM 707 O O . TYR A 1 89 ? 8.611 -7.077 -3.936 1.00 97.62 89 TYR A O 1
ATOM 715 N N . THR A 1 90 ? 9.206 -5.446 -2.498 1.00 95.50 90 THR A N 1
ATOM 716 C CA . THR A 1 90 ? 10.622 -5.397 -2.892 1.00 95.50 90 THR A CA 1
ATOM 717 C C . THR A 1 90 ? 11.355 -6.692 -2.556 1.00 95.50 90 THR A C 1
ATOM 719 O O . THR A 1 90 ? 12.079 -7.197 -3.407 1.00 95.50 90 THR A O 1
ATOM 722 N N . ILE A 1 91 ? 11.092 -7.307 -1.395 1.00 95.12 91 ILE A N 1
ATOM 723 C CA . ILE A 1 91 ? 11.613 -8.647 -1.077 1.00 95.12 91 ILE A CA 1
ATOM 724 C C . ILE A 1 91 ? 11.103 -9.679 -2.089 1.00 95.12 91 ILE A C 1
ATOM 726 O O . ILE A 1 91 ? 11.902 -10.429 -2.641 1.00 95.12 91 ILE A O 1
ATOM 730 N N . THR A 1 92 ? 9.789 -9.711 -2.346 1.00 96.25 92 THR A N 1
ATOM 731 C CA . THR A 1 92 ? 9.167 -10.714 -3.234 1.00 96.25 92 THR A CA 1
ATOM 732 C C . THR A 1 92 ? 9.783 -10.688 -4.633 1.00 96.25 92 THR A C 1
ATOM 734 O O . THR A 1 92 ? 10.024 -11.737 -5.219 1.00 96.25 92 THR A O 1
ATOM 737 N N . HIS A 1 93 ? 10.098 -9.496 -5.143 1.00 95.06 93 HIS A N 1
ATOM 738 C CA . HIS A 1 93 ? 10.659 -9.310 -6.481 1.00 95.06 93 HIS A CA 1
ATOM 739 C C . HIS A 1 93 ? 12.189 -9.176 -6.505 1.00 95.06 93 HIS A C 1
ATOM 741 O O . HIS A 1 93 ? 12.752 -8.873 -7.553 1.00 95.06 93 HIS A O 1
ATOM 747 N N . SER A 1 94 ? 12.877 -9.381 -5.374 1.00 93.38 94 SER A N 1
ATOM 748 C CA . SER A 1 94 ? 14.331 -9.168 -5.250 1.00 93.38 94 SER A CA 1
ATOM 749 C C . SER A 1 94 ? 14.791 -7.780 -5.730 1.00 93.38 94 SER A C 1
ATOM 751 O O . SER A 1 94 ? 15.852 -7.625 -6.337 1.00 93.38 94 SER A O 1
ATOM 753 N N . LEU A 1 95 ? 13.978 -6.758 -5.461 1.00 91.88 95 LEU A N 1
ATOM 754 C CA . LEU A 1 95 ? 14.234 -5.370 -5.829 1.00 91.88 95 LEU A CA 1
ATOM 755 C C . LEU A 1 95 ? 14.848 -4.589 -4.656 1.00 91.88 95 LEU A C 1
ATOM 757 O O . LEU A 1 95 ? 14.567 -4.879 -3.490 1.00 91.88 95 LEU A O 1
ATOM 761 N N . PRO A 1 96 ? 15.653 -3.551 -4.937 1.00 90.81 96 PRO A N 1
ATOM 762 C CA . PRO A 1 96 ? 16.025 -2.573 -3.920 1.00 90.81 96 PRO A CA 1
ATOM 763 C C . PRO A 1 96 ? 14.789 -1.809 -3.422 1.00 90.81 96 PRO A C 1
ATOM 765 O O . PRO A 1 96 ? 13.777 -1.718 -4.117 1.00 90.81 96 PRO A O 1
ATOM 768 N N . LEU A 1 97 ? 14.889 -1.190 -2.242 1.00 90.25 97 LEU A N 1
ATOM 769 C CA . LEU A 1 97 ? 13.861 -0.251 -1.788 1.00 90.25 97 LEU A CA 1
ATOM 770 C C . LEU A 1 97 ? 13.770 0.945 -2.739 1.00 90.25 97 LEU A C 1
ATOM 772 O O . LEU A 1 97 ? 14.781 1.614 -2.975 1.00 90.25 97 LEU A O 1
ATOM 776 N N . PHE A 1 98 ? 12.555 1.247 -3.202 1.00 90.88 98 PHE A N 1
ATOM 777 C CA . PHE A 1 98 ? 12.289 2.422 -4.022 1.00 90.88 98 PHE A CA 1
ATOM 778 C C . PHE A 1 98 ? 12.578 3.705 -3.245 1.00 90.88 98 PHE A C 1
ATOM 780 O O . PHE A 1 98 ? 12.279 3.818 -2.047 1.00 90.88 98 PHE A O 1
ATOM 787 N N . GLN A 1 99 ? 13.153 4.685 -3.937 1.00 88.12 99 GLN A N 1
ATOM 788 C CA . GLN A 1 99 ? 13.505 5.982 -3.360 1.00 88.12 99 GLN A CA 1
ATOM 789 C C . GLN A 1 99 ? 12.646 7.115 -3.928 1.00 88.12 99 GLN A C 1
ATOM 791 O O . GLN A 1 99 ? 12.054 7.021 -5.002 1.00 88.12 99 GLN A O 1
ATOM 796 N N . LYS A 1 100 ? 12.573 8.235 -3.197 1.00 84.62 100 LYS A N 1
ATOM 797 C CA . LYS A 1 100 ? 11.875 9.437 -3.670 1.00 84.62 100 LYS A CA 1
ATOM 798 C C . LYS A 1 100 ? 12.440 9.883 -5.024 1.00 84.62 100 LYS A C 1
ATOM 800 O O . LYS A 1 100 ? 13.635 10.138 -5.134 1.00 84.62 100 LYS A O 1
ATOM 805 N N . GLY A 1 101 ? 11.554 10.078 -5.999 1.00 80.19 101 GLY A N 1
ATOM 806 C CA . GLY A 1 101 ? 11.910 10.577 -7.330 1.00 80.19 101 GLY A CA 1
ATOM 807 C C . GLY A 1 101 ? 12.495 9.517 -8.262 1.00 80.19 101 GLY A C 1
ATOM 808 O O . GLY A 1 101 ? 12.809 9.843 -9.402 1.00 80.19 101 GLY A O 1
ATOM 809 N N . GLU A 1 102 ? 12.626 8.269 -7.804 1.00 85.88 102 GLU A N 1
ATOM 810 C CA . GLU A 1 102 ? 12.929 7.144 -8.681 1.00 85.88 102 GLU A CA 1
ATOM 811 C C . GLU A 1 102 ? 11.733 6.874 -9.599 1.00 85.88 102 GLU A C 1
ATOM 813 O O . GLU A 1 102 ? 10.575 6.946 -9.176 1.00 85.88 102 GLU A O 1
ATOM 818 N N . TYR A 1 103 ? 12.020 6.580 -10.866 1.00 86.88 103 TYR A N 1
ATOM 819 C CA . TYR A 1 103 ? 11.006 6.080 -11.780 1.00 86.88 103 TYR A CA 1
ATOM 820 C C . TYR A 1 103 ? 10.621 4.661 -11.359 1.00 86.88 103 TYR A C 1
ATOM 822 O O . TYR A 1 103 ? 11.481 3.789 -11.240 1.00 86.88 103 TYR A O 1
ATOM 830 N N . ILE A 1 104 ? 9.329 4.442 -11.137 1.00 89.12 104 ILE A N 1
ATOM 831 C CA . ILE A 1 104 ? 8.766 3.132 -10.825 1.00 89.12 104 ILE A CA 1
ATOM 832 C C . ILE A 1 104 ? 7.895 2.747 -12.008 1.00 89.12 104 ILE A C 1
ATOM 834 O O . ILE A 1 104 ? 7.003 3.508 -12.385 1.00 89.12 104 ILE A O 1
ATOM 838 N N . ASP A 1 105 ? 8.165 1.573 -12.572 1.00 91.00 105 ASP A N 1
ATOM 839 C CA . ASP A 1 105 ? 7.360 1.022 -13.652 1.00 91.00 105 ASP A CA 1
ATOM 840 C C . ASP A 1 105 ? 5.873 0.964 -13.258 1.00 91.00 105 ASP A C 1
ATOM 842 O O . ASP A 1 105 ? 5.528 0.688 -12.100 1.00 91.00 105 ASP A O 1
ATOM 846 N N . HIS A 1 106 ? 4.988 1.245 -14.217 1.00 89.56 106 HIS A N 1
ATOM 847 C CA . HIS A 1 106 ? 3.547 1.288 -13.978 1.00 89.56 106 HIS A CA 1
ATOM 848 C C . HIS A 1 106 ? 3.009 -0.032 -13.430 1.00 89.56 106 HIS A C 1
ATOM 850 O O . HIS A 1 106 ? 2.120 -0.005 -12.578 1.00 89.56 106 HIS A O 1
ATOM 856 N N . GLU A 1 107 ? 3.548 -1.176 -13.854 1.00 92.06 107 GLU A N 1
ATOM 857 C CA . GLU A 1 107 ? 3.094 -2.470 -13.361 1.00 92.06 107 GLU A CA 1
ATOM 858 C C . GLU A 1 107 ? 3.435 -2.646 -11.882 1.00 92.06 107 GLU A C 1
ATOM 860 O O . GLU A 1 107 ? 2.578 -3.015 -11.072 1.00 92.06 107 GLU A O 1
ATOM 865 N N . HIS A 1 108 ? 4.670 -2.306 -11.503 1.00 93.88 108 HIS A N 1
ATOM 866 C CA . HIS A 1 108 ? 5.105 -2.362 -10.110 1.00 93.88 108 HIS A CA 1
ATOM 867 C C . HIS A 1 108 ? 4.293 -1.426 -9.226 1.00 93.88 108 HIS A C 1
ATOM 869 O O . HIS A 1 108 ? 3.805 -1.825 -8.166 1.00 93.88 108 HIS A O 1
ATOM 875 N N . LEU A 1 109 ? 4.120 -0.186 -9.676 1.00 93.19 109 LEU A N 1
ATOM 876 C CA . LEU A 1 109 ? 3.347 0.803 -8.951 1.00 93.19 109 LEU A CA 1
ATOM 877 C C . LEU A 1 109 ? 1.891 0.349 -8.793 1.00 93.19 109 LEU A C 1
ATOM 879 O O . LEU A 1 109 ? 1.381 0.356 -7.678 1.00 93.19 109 LEU A O 1
ATOM 883 N N . THR A 1 110 ? 1.248 -0.119 -9.863 1.00 93.94 110 THR A N 1
ATOM 884 C CA . THR A 1 110 ? -0.143 -0.601 -9.826 1.00 93.94 110 THR A CA 1
ATOM 885 C C . THR A 1 110 ? -0.320 -1.707 -8.790 1.00 93.94 110 THR A C 1
ATOM 887 O O . THR A 1 110 ? -1.182 -1.601 -7.916 1.00 93.94 110 THR A O 1
ATOM 890 N N . ARG A 1 111 ? 0.550 -2.725 -8.806 1.00 96.00 111 ARG A N 1
ATOM 891 C CA . ARG A 1 111 ? 0.495 -3.838 -7.846 1.00 96.00 111 ARG A CA 1
ATOM 892 C C . ARG A 1 111 ? 0.690 -3.377 -6.405 1.00 96.00 111 ARG A C 1
ATOM 894 O O . ARG A 1 111 ? 0.017 -3.880 -5.505 1.00 96.00 111 ARG A O 1
ATOM 901 N N . ILE A 1 112 ? 1.576 -2.410 -6.165 1.00 96.38 112 ILE A N 1
ATOM 902 C CA . ILE A 1 112 ? 1.779 -1.819 -4.834 1.00 96.38 112 ILE A CA 1
ATOM 903 C C . ILE A 1 112 ? 0.514 -1.098 -4.360 1.00 96.38 112 ILE A C 1
ATOM 905 O O . ILE A 1 112 ? 0.072 -1.330 -3.234 1.00 96.38 112 ILE A O 1
ATOM 909 N N . LEU A 1 113 ? -0.087 -0.249 -5.198 1.00 95.19 113 LEU A N 1
ATOM 910 C CA . LEU A 1 113 ? -1.291 0.510 -4.837 1.00 95.19 113 LEU A CA 1
ATOM 911 C C . LEU A 1 113 ? -2.494 -0.401 -4.592 1.00 95.19 113 LEU A C 1
ATOM 913 O O . LEU A 1 113 ? -3.234 -0.203 -3.625 1.00 95.19 113 LEU A O 1
ATOM 917 N N . ASP A 1 114 ? -2.669 -1.422 -5.427 1.00 95.38 114 ASP A N 1
ATOM 918 C CA . ASP A 1 114 ? -3.734 -2.408 -5.254 1.00 95.38 114 ASP A CA 1
ATOM 919 C C . ASP A 1 114 ? -3.506 -3.233 -3.982 1.00 95.38 114 ASP A C 1
ATOM 921 O O . ASP A 1 114 ? -4.438 -3.465 -3.211 1.00 95.38 114 ASP A O 1
ATOM 925 N N . SER A 1 115 ? -2.250 -3.574 -3.682 1.00 97.62 115 SER A N 1
ATOM 926 C CA . SER A 1 115 ? -1.895 -4.272 -2.445 1.00 97.62 115 SER A CA 1
ATOM 927 C C . SER A 1 115 ? -2.143 -3.428 -1.205 1.00 97.62 115 SER A C 1
ATOM 929 O O . SER A 1 115 ? -2.610 -3.980 -0.216 1.00 97.62 115 SER A O 1
ATOM 931 N N . ILE A 1 116 ? -1.875 -2.114 -1.245 1.00 97.25 116 ILE A N 1
ATOM 932 C CA . ILE A 1 116 ? -2.249 -1.172 -0.177 1.00 97.25 116 ILE A CA 1
ATOM 933 C C . ILE A 1 116 ? -3.769 -1.185 -0.010 1.00 97.25 116 ILE A C 1
ATOM 935 O O . ILE A 1 116 ? -4.260 -1.431 1.088 1.00 97.25 116 ILE A O 1
ATOM 939 N N . SER A 1 117 ? -4.511 -0.991 -1.100 1.00 94.88 117 SER A N 1
ATOM 940 C CA . SER A 1 117 ? -5.978 -0.908 -1.094 1.00 94.88 117 SER A CA 1
ATOM 941 C C . SER A 1 117 ? -6.646 -2.182 -0.558 1.00 94.88 117 SER A C 1
ATOM 943 O O . SER A 1 117 ? -7.687 -2.101 0.095 1.00 94.88 117 SER A O 1
ATOM 945 N N . ALA A 1 118 ? -6.029 -3.348 -0.777 1.00 95.44 118 ALA A N 1
ATOM 946 C CA . ALA A 1 118 ? -6.506 -4.645 -0.300 1.00 95.44 118 ALA A CA 1
ATOM 947 C C . ALA A 1 118 ? -6.311 -4.877 1.210 1.00 95.44 118 ALA A C 1
ATOM 949 O O . ALA A 1 118 ? -6.953 -5.771 1.782 1.00 95.44 118 ALA A O 1
ATOM 950 N N . GLN A 1 119 ? -5.453 -4.101 1.886 1.00 97.56 119 GLN A N 1
ATOM 951 C CA . GLN A 1 119 ? -5.188 -4.327 3.308 1.00 97.56 119 GLN A CA 1
ATOM 952 C C . GLN A 1 119 ? -6.429 -4.039 4.151 1.00 97.56 119 GLN A C 1
ATOM 954 O O . GLN A 1 119 ? -7.104 -3.018 3.998 1.00 97.56 119 GLN A O 1
ATOM 959 N N . LYS A 1 120 ? -6.710 -4.946 5.090 1.00 96.19 120 LYS A N 1
ATOM 960 C CA . LYS A 1 120 ? -7.864 -4.912 5.991 1.00 96.19 120 LYS A CA 1
ATOM 961 C C . LYS A 1 120 ? -7.969 -3.586 6.738 1.00 96.19 120 LYS A C 1
ATOM 963 O O . LYS A 1 120 ? -9.071 -3.094 6.940 1.00 96.19 120 LYS A O 1
ATOM 968 N N . ILE A 1 121 ? -6.838 -2.987 7.118 1.00 95.19 121 ILE A N 1
ATOM 969 C CA . ILE A 1 121 ? -6.843 -1.708 7.829 1.00 95.19 121 ILE A CA 1
ATOM 970 C C . ILE A 1 121 ? -7.478 -0.581 7.015 1.00 95.19 121 ILE A C 1
ATOM 972 O O . ILE A 1 121 ? -8.177 0.230 7.609 1.00 95.19 121 ILE A O 1
ATOM 976 N N . PHE A 1 122 ? -7.293 -0.543 5.692 1.00 94.56 122 PHE A N 1
ATOM 977 C CA . PHE A 1 122 ? -7.948 0.456 4.848 1.00 94.56 122 PHE A CA 1
ATOM 978 C C . PHE A 1 122 ? -9.416 0.096 4.663 1.00 94.56 122 PHE A C 1
ATOM 980 O O . PHE A 1 122 ? -10.272 0.910 4.983 1.00 94.56 122 PHE A O 1
ATOM 987 N N . ARG A 1 123 ? -9.712 -1.145 4.256 1.00 92.69 123 ARG A N 1
ATOM 988 C CA . ARG A 1 123 ? -11.090 -1.605 3.991 1.00 92.69 123 ARG A CA 1
ATOM 989 C C . ARG A 1 123 ? -12.034 -1.480 5.190 1.00 92.69 123 ARG A C 1
ATOM 991 O O . ARG A 1 123 ? -13.235 -1.351 5.007 1.00 92.69 123 ARG A O 1
ATOM 998 N N . ASN A 1 124 ? -11.498 -1.513 6.408 1.00 93.06 124 ASN A N 1
ATOM 999 C CA . ASN A 1 124 ? -12.278 -1.369 7.634 1.00 93.06 124 ASN A CA 1
ATOM 1000 C C . ASN A 1 124 ? -12.511 0.091 8.059 1.00 93.06 124 ASN A C 1
ATOM 1002 O O . ASN A 1 124 ? -13.179 0.314 9.069 1.00 93.06 124 ASN A O 1
ATOM 1006 N N . GLN A 1 125 ? -11.944 1.082 7.364 1.00 91.69 125 GLN A N 1
ATOM 1007 C CA . GLN A 1 125 ? -12.209 2.480 7.694 1.00 91.69 125 GLN A CA 1
ATOM 1008 C C . GLN A 1 125 ? -13.634 2.852 7.291 1.00 91.69 125 GLN A C 1
ATOM 1010 O O . GLN A 1 125 ? -14.043 2.616 6.159 1.00 91.69 125 GLN A O 1
ATOM 1015 N N . ALA A 1 126 ? -14.368 3.494 8.203 1.00 81.56 126 ALA A N 1
ATOM 1016 C CA . ALA A 1 126 ? -15.756 3.898 7.970 1.00 81.56 126 ALA A CA 1
ATOM 1017 C C . ALA A 1 126 ? -15.915 4.809 6.741 1.00 81.56 126 ALA A C 1
ATOM 1019 O O . ALA 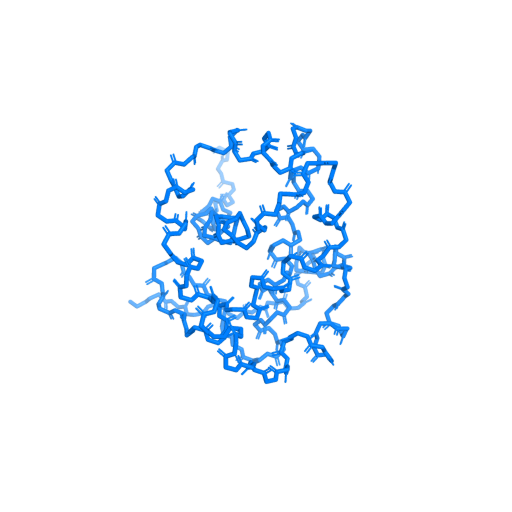A 1 126 ? -16.952 4.786 6.087 1.00 81.56 126 ALA A O 1
ATOM 1020 N N . SER A 1 127 ? -14.878 5.587 6.423 1.00 88.06 127 SER A N 1
ATOM 1021 C CA . SER A 1 127 ? -14.889 6.518 5.299 1.00 88.06 127 SER A CA 1
ATOM 1022 C C . SER A 1 127 ? -14.284 5.958 4.016 1.00 88.06 127 SER A C 1
ATOM 1024 O O . SER A 1 127 ? -14.111 6.767 3.116 1.00 88.06 127 SER A O 1
ATOM 1026 N N . TYR A 1 128 ? -13.909 4.665 3.935 1.00 86.81 128 TYR A N 1
ATOM 1027 C CA . TYR A 1 128 ? -13.164 4.074 2.805 1.00 86.81 128 TYR A CA 1
ATOM 1028 C C . TYR A 1 128 ? -13.678 4.596 1.450 1.00 86.81 128 TYR A C 1
ATOM 1030 O O . TYR A 1 128 ? -14.734 4.156 0.991 1.00 86.81 128 TYR A O 1
ATOM 1038 N N . PRO A 1 129 ? -12.990 5.581 0.837 1.00 83.94 129 PRO A N 1
ATOM 1039 C CA . PRO A 1 129 ? -13.557 6.293 -0.298 1.00 83.94 129 PRO A CA 1
ATOM 1040 C C . PRO A 1 129 ? -13.474 5.448 -1.563 1.00 83.94 129 PRO A C 1
ATOM 1042 O O . PRO A 1 129 ? -12.446 4.825 -1.826 1.00 83.94 129 PRO A O 1
ATOM 1045 N N . GLU A 1 130 ? -14.516 5.499 -2.388 1.00 83.56 130 GLU A N 1
ATOM 1046 C CA . GLU A 1 130 ? -14.477 4.982 -3.753 1.00 83.56 130 GLU A CA 1
ATOM 1047 C C . GLU A 1 130 ? -14.299 6.147 -4.747 1.00 83.56 130 GLU A C 1
ATOM 1049 O O . GLU A 1 130 ? -15.106 7.080 -4.731 1.00 83.56 130 GLU A O 1
ATOM 1054 N N . PRO A 1 131 ? -13.264 6.140 -5.613 1.00 84.44 131 PRO A N 1
ATOM 1055 C CA . PRO A 1 131 ? -12.152 5.183 -5.669 1.00 84.44 131 PRO A CA 1
ATOM 1056 C C . PRO A 1 131 ? -11.073 5.437 -4.592 1.00 84.44 131 PRO A C 1
ATOM 1058 O O . PRO A 1 131 ? -10.715 6.584 -4.309 1.00 84.44 131 PRO A O 1
ATOM 1061 N N . PHE A 1 132 ? -10.483 4.366 -4.041 1.00 89.44 132 PHE A N 1
ATOM 1062 C CA . PHE A 1 132 ? -9.452 4.467 -2.991 1.00 89.44 132 PHE A CA 1
ATOM 1063 C C . PHE A 1 132 ? -8.040 4.679 -3.549 1.00 89.44 132 PHE A C 1
ATOM 1065 O O . PHE A 1 132 ? -7.186 5.290 -2.902 1.00 89.44 132 PHE A O 1
ATOM 1072 N N . GLN A 1 133 ? -7.781 4.191 -4.761 1.00 90.31 133 GLN A N 1
ATOM 1073 C CA . GLN A 1 133 ? -6.470 4.187 -5.410 1.00 90.31 133 GLN A CA 1
ATOM 1074 C C . GLN A 1 133 ? -5.765 5.556 -5.390 1.00 90.31 133 GLN A C 1
ATOM 1076 O O . GLN A 1 133 ? -4.582 5.603 -5.039 1.00 90.31 133 GLN A O 1
ATOM 1081 N N . PRO A 1 134 ? -6.451 6.687 -5.646 1.00 90.25 134 PRO A N 1
ATOM 1082 C CA . PRO A 1 134 ? -5.855 8.012 -5.486 1.00 90.25 134 PRO A CA 1
ATOM 1083 C C . PRO A 1 134 ? -5.303 8.328 -4.091 1.00 90.25 134 PRO A C 1
ATOM 1085 O O . PRO A 1 134 ? -4.240 8.943 -3.967 1.00 90.25 134 PRO A O 1
ATOM 1088 N N . PHE A 1 135 ? -5.960 7.853 -3.034 1.00 92.19 135 PHE A N 1
ATOM 1089 C CA . PHE A 1 135 ? -5.462 7.978 -1.665 1.00 92.19 135 PHE A CA 1
ATOM 1090 C C . PHE A 1 135 ? -4.331 6.992 -1.374 1.00 92.19 135 PHE A C 1
ATOM 1092 O O . PHE A 1 135 ? -3.363 7.368 -0.713 1.00 92.19 135 PHE A O 1
ATOM 1099 N N . ALA A 1 136 ? -4.394 5.766 -1.904 1.00 93.50 136 ALA A N 1
ATOM 1100 C CA . ALA A 1 136 ? -3.283 4.817 -1.821 1.00 93.50 136 ALA A CA 1
ATOM 1101 C C . ALA A 1 136 ? -2.006 5.397 -2.454 1.00 93.50 136 ALA A C 1
ATOM 1103 O O . ALA A 1 136 ? -0.926 5.297 -1.869 1.00 93.50 136 ALA A O 1
ATOM 1104 N N . PHE A 1 137 ? -2.134 6.080 -3.596 1.00 91.94 137 PHE A N 1
ATOM 1105 C CA . PHE A 1 137 ? -1.022 6.765 -4.254 1.00 91.94 137 PHE A CA 1
ATOM 1106 C C . PHE A 1 137 ? -0.475 7.923 -3.415 1.00 91.94 137 PHE A C 1
ATOM 1108 O O . PHE A 1 137 ? 0.741 8.064 -3.254 1.00 91.94 137 PHE A O 1
ATOM 1115 N N . TRP A 1 138 ? -1.354 8.731 -2.817 1.00 92.62 138 TRP A N 1
ATOM 1116 C CA . TRP A 1 138 ? -0.934 9.781 -1.887 1.00 92.62 138 TRP A CA 1
ATOM 1117 C C . TRP A 1 138 ? -0.152 9.200 -0.699 1.00 92.62 138 TRP A C 1
ATOM 1119 O O . TRP A 1 138 ? 0.936 9.671 -0.376 1.00 92.62 138 TRP A O 1
ATOM 1129 N N . LEU A 1 139 ? -0.660 8.134 -0.075 1.00 93.56 139 LEU A N 1
ATOM 1130 C CA . LEU A 1 139 ? -0.017 7.491 1.075 1.00 93.56 139 LEU A CA 1
ATOM 1131 C C . LEU A 1 139 ? 1.341 6.884 0.705 1.00 93.56 139 LEU A C 1
ATOM 1133 O O . LEU A 1 139 ? 2.313 7.036 1.448 1.00 93.56 139 LEU A O 1
ATOM 1137 N N . TRP A 1 140 ? 1.412 6.238 -0.458 1.00 93.44 140 TRP A N 1
ATOM 1138 C CA . TRP A 1 140 ? 2.640 5.695 -1.028 1.00 93.44 140 TRP A CA 1
ATOM 1139 C C . TRP A 1 140 ? 3.701 6.779 -1.236 1.00 93.44 140 TRP A C 1
ATOM 1141 O O . TRP A 1 140 ? 4.821 6.674 -0.731 1.00 93.44 140 TRP A O 1
ATOM 1151 N N . THR A 1 141 ? 3.343 7.854 -1.939 1.00 90.19 141 THR A N 1
ATOM 1152 C CA . THR A 1 141 ? 4.268 8.960 -2.216 1.00 90.19 141 THR A CA 1
ATOM 1153 C C . THR A 1 141 ? 4.714 9.650 -0.930 1.00 90.19 141 THR A C 1
ATOM 1155 O O . THR A 1 141 ? 5.911 9.871 -0.747 1.00 90.19 141 THR A O 1
ATOM 1158 N N . ASN A 1 142 ? 3.800 9.899 0.014 1.00 89.44 142 ASN A N 1
ATOM 1159 C CA . ASN A 1 142 ? 4.137 10.494 1.307 1.00 89.44 142 ASN A CA 1
ATOM 1160 C C . ASN A 1 142 ? 5.104 9.621 2.123 1.00 89.44 142 ASN A C 1
ATOM 1162 O O . ASN A 1 142 ? 6.014 10.139 2.772 1.00 89.44 142 ASN A O 1
ATOM 1166 N N . HIS A 1 143 ? 4.963 8.295 2.054 1.00 91.44 143 HIS A N 1
ATOM 1167 C CA . HIS A 1 143 ? 5.913 7.354 2.652 1.00 91.44 143 HIS A CA 1
ATOM 1168 C C . HIS A 1 143 ? 7.320 7.479 2.035 1.00 91.44 143 HIS A C 1
ATOM 1170 O O . HIS A 1 143 ? 8.307 7.636 2.769 1.00 91.44 143 HIS A O 1
ATOM 1176 N N . LEU A 1 144 ? 7.432 7.504 0.702 1.00 87.75 144 LEU A N 1
ATOM 1177 C CA . LEU A 1 144 ? 8.725 7.692 0.029 1.00 87.75 144 LEU A CA 1
ATOM 1178 C C . LEU A 1 144 ? 9.362 9.049 0.370 1.00 87.75 144 LEU A C 1
ATOM 1180 O O . LEU A 1 144 ? 10.574 9.142 0.568 1.00 87.75 144 LEU A O 1
ATOM 1184 N N . GLU A 1 145 ? 8.554 10.102 0.511 1.00 82.38 145 GLU A N 1
ATOM 1185 C CA . GLU A 1 145 ? 9.023 11.433 0.910 1.00 82.38 145 GLU A CA 1
ATOM 1186 C C . GLU A 1 145 ? 9.443 11.514 2.387 1.00 82.38 145 GLU A C 1
ATOM 1188 O O . GLU A 1 145 ? 10.440 12.164 2.719 1.00 82.38 145 GLU A O 1
ATOM 1193 N N . GLY A 1 146 ? 8.718 10.829 3.276 1.00 65.00 146 GLY A N 1
ATOM 1194 C CA . GLY A 1 146 ? 8.973 10.774 4.718 1.00 65.00 146 GLY A CA 1
ATOM 1195 C C . GLY A 1 146 ? 10.171 9.908 5.122 1.00 65.00 146 GLY A C 1
ATOM 1196 O O . GLY A 1 146 ? 10.678 10.047 6.239 1.00 65.00 146 GLY A O 1
ATOM 1197 N N . SER A 1 147 ? 10.679 9.073 4.211 1.00 55.25 147 SER A N 1
ATOM 1198 C CA . SER A 1 147 ? 11.841 8.189 4.416 1.00 55.25 147 SER A CA 1
ATOM 1199 C C . SER A 1 147 ? 13.146 8.935 4.767 1.00 55.25 147 SER A C 1
ATOM 1201 O O . SER A 1 147 ? 14.128 8.317 5.177 1.00 55.25 147 SER A O 1
ATOM 1203 N N . ARG A 1 148 ? 13.157 10.276 4.688 1.00 41.84 148 ARG A N 1
ATOM 1204 C CA . ARG A 1 148 ? 14.274 11.143 5.106 1.00 41.84 148 ARG A CA 1
ATOM 1205 C C . ARG A 1 148 ? 14.431 11.293 6.628 1.00 41.84 148 ARG A C 1
ATOM 1207 O O . ARG A 1 148 ? 15.544 11.525 7.083 1.00 41.84 148 ARG A O 1
ATOM 1214 N N . LYS A 1 149 ? 13.362 11.178 7.433 1.00 35.09 149 LYS A N 1
ATOM 1215 C CA . LYS A 1 149 ? 13.413 11.546 8.872 1.00 35.09 149 LYS A CA 1
ATOM 1216 C C . LYS A 1 149 ? 13.932 10.457 9.818 1.00 35.09 149 LYS A C 1
ATOM 1218 O O . LYS A 1 149 ? 14.096 10.723 11.000 1.00 35.09 149 LYS A O 1
ATOM 1223 N N . THR A 1 150 ? 14.204 9.248 9.333 1.00 36.44 150 THR A N 1
ATOM 1224 C CA . THR A 1 150 ? 14.707 8.138 10.169 1.00 36.44 150 THR A CA 1
ATOM 1225 C C . THR A 1 150 ? 16.196 7.845 9.984 1.00 36.44 150 THR A C 1
ATOM 1227 O O . THR A 1 150 ? 16.693 6.855 10.518 1.00 36.44 150 THR A O 1
ATOM 1230 N N . VAL A 1 151 ? 16.922 8.700 9.257 1.00 34.28 151 VAL A N 1
ATOM 1231 C CA . VAL A 1 151 ? 18.392 8.701 9.222 1.00 34.28 151 VAL A CA 1
ATOM 1232 C C . VAL A 1 151 ? 18.867 9.897 10.042 1.00 34.28 151 VAL A C 1
ATOM 1234 O O . VAL A 1 151 ? 19.121 10.978 9.526 1.00 34.28 151 VAL A O 1
ATOM 1237 N N . GLY A 1 152 ? 18.867 9.701 11.353 1.00 32.34 152 GLY A N 1
ATOM 1238 C CA . GLY A 1 152 ? 19.203 10.707 12.352 1.00 32.34 152 GLY A CA 1
ATOM 1239 C C . GLY A 1 152 ? 19.067 10.092 13.733 1.00 32.34 152 GLY A C 1
ATOM 1240 O O . GLY A 1 152 ? 18.161 10.432 14.484 1.00 32.34 152 GLY A O 1
ATOM 1241 N N . GLY A 1 153 ? 19.916 9.102 14.017 1.00 29.14 153 GLY A N 1
ATOM 1242 C CA . GLY A 1 153 ? 20.223 8.769 15.399 1.00 29.14 153 GLY A CA 1
ATOM 1243 C C . GLY A 1 153 ? 20.819 9.989 16.102 1.00 29.14 153 GLY A C 1
ATOM 1244 O O . GLY A 1 153 ? 21.406 10.841 15.440 1.00 29.14 153 GLY A O 1
ATOM 1245 N N . SER A 1 154 ? 20.607 10.028 17.417 1.00 36.00 154 SER A N 1
ATOM 1246 C CA . SER A 1 154 ? 21.342 10.775 18.440 1.00 36.00 154 SER A CA 1
ATOM 1247 C C . SER A 1 154 ? 22.082 12.040 17.993 1.00 36.00 154 SER A C 1
ATOM 1249 O O . SER A 1 154 ? 23.121 11.976 17.334 1.00 36.00 154 SER A O 1
ATOM 1251 N N . LYS A 1 155 ? 21.611 13.178 18.497 1.00 32.34 155 LYS A N 1
ATOM 1252 C CA . LYS A 1 155 ? 22.503 14.059 19.243 1.00 32.34 155 LYS A CA 1
ATOM 1253 C C . LYS A 1 155 ? 21.792 14.477 20.523 1.00 32.34 155 LYS A C 1
ATOM 1255 O O . LYS A 1 155 ? 20.721 15.081 20.454 1.00 32.34 155 LYS A O 1
ATOM 1260 N N . ASP A 1 156 ? 22.379 14.051 21.633 1.00 35.56 156 ASP A N 1
ATOM 1261 C CA . ASP A 1 156 ? 22.435 14.842 22.861 1.00 35.56 156 ASP A CA 1
ATOM 1262 C C . ASP A 1 156 ? 22.881 16.287 22.562 1.00 35.56 156 ASP A C 1
ATOM 1264 O O . ASP A 1 156 ? 23.663 16.483 21.593 1.00 35.56 156 ASP A O 1
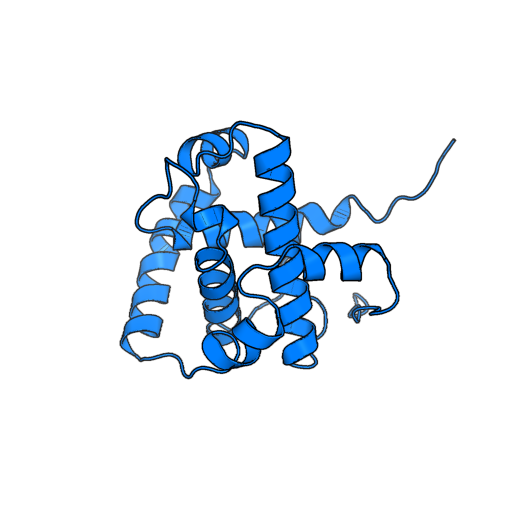#

Radius of gyration: 15.4 Å; chains: 1; bounding box: 41×34×43 Å

Sequence (156 aa):
MATKKNVDLNDKRVQKYLASLNPNMKELANTIFCSDLTDERKARFEAETTAYKEIRKLAKEEVKVRVGATLETTWLAMRNTVIGVHIAYTITHSLPLFQKGEYIDHEHLTRILDSISAQKIFRNQASYPEPFQPFAFWLWTNHLEGSRKTVGGSKD

Secondary structure (DSSP, 8-state):
-PPPPPP-TT-HHHHHHHHT-SS-HHHHHTTTTTSPPPHHHHHHHHHHHHHHHHHTTS-HHHHHHHTT--SHHHHHHHHHHHHHHHHHHHHHTTPPPP-TT----HHHHHHHHHHHHHSHHHHT-TT-PSS-HHHHHHHHHHHHHHTTTTS-----

Foldseek 3Di:
DDDQAADDPPPPLLVVLQVLFVVGLVVLLVPLLPDDQDPVLVVVLVVLVVVLVVCLPDDPCRLCVLLQNNDVVLVVSLLSNLVNLQNSSCVSVVHGRDAQPDDDDPSSLSSSLVSSLPTPSSVPRPNNDVVNSSSSVSSNNVSRVVVVPPPDPDDD

pLDDT: mean 86.55, std 15.51, range [29.14, 98.38]

Organism: Orbilia oligospora (NCBI:txid2813651)